Protein AF-A0A0R1ZUV4-F1 (afdb_monomer)

Structure (mmCIF, N/CA/C/O backbone):
data_AF-A0A0R1ZUV4-F1
#
_entry.id   AF-A0A0R1ZUV4-F1
#
loop_
_atom_site.group_PDB
_atom_site.id
_atom_site.type_symbol
_atom_site.label_atom_id
_atom_site.label_alt_id
_atom_site.label_comp_id
_atom_site.label_asym_id
_atom_site.label_entity_id
_atom_site.label_seq_id
_atom_site.pdbx_PDB_ins_code
_atom_site.Cartn_x
_atom_site.Cartn_y
_atom_site.Cartn_z
_atom_site.occupancy
_atom_site.B_iso_or_equiv
_atom_site.auth_seq_id
_atom_site.auth_comp_id
_atom_site.auth_asym_id
_atom_site.auth_atom_id
_atom_site.pdbx_PDB_model_num
ATOM 1 N N . MET A 1 1 ? -13.929 -2.797 9.656 1.00 83.62 1 MET A N 1
ATOM 2 C CA . MET A 1 1 ? -12.649 -2.105 9.379 1.00 83.62 1 MET A CA 1
ATOM 3 C C . MET A 1 1 ? -11.471 -3.057 9.261 1.00 83.62 1 MET A C 1
ATOM 5 O O . MET A 1 1 ? -10.698 -2.886 8.333 1.00 83.62 1 MET A O 1
ATOM 9 N N . ILE A 1 2 ? -11.376 -4.097 10.099 1.00 82.62 2 ILE A N 1
ATOM 10 C CA . ILE A 1 2 ? -10.326 -5.130 9.987 1.00 82.62 2 ILE A CA 1
ATOM 11 C C . ILE A 1 2 ? -10.269 -5.762 8.587 1.00 82.62 2 ILE A C 1
ATOM 13 O O . ILE A 1 2 ? -9.200 -5.818 7.996 1.00 82.62 2 ILE A O 1
ATOM 17 N N . VAL A 1 3 ? -11.415 -6.152 8.014 1.00 87.56 3 VAL A N 1
ATOM 18 C CA . VAL A 1 3 ? -11.469 -6.716 6.649 1.00 87.56 3 VAL A CA 1
ATOM 19 C C . VAL A 1 3 ? -10.890 -5.750 5.609 1.00 87.56 3 VAL A C 1
ATOM 21 O O . VAL A 1 3 ? -10.093 -6.154 4.774 1.00 87.56 3 VAL A O 1
ATOM 24 N N . TYR A 1 4 ? -11.229 -4.461 5.691 1.00 88.12 4 TYR A N 1
ATOM 25 C CA . TYR A 1 4 ? -10.701 -3.452 4.770 1.00 88.12 4 TYR A CA 1
ATOM 26 C C . TYR A 1 4 ? -9.190 -3.252 4.946 1.00 88.12 4 TYR A C 1
ATOM 28 O O . TYR A 1 4 ? -8.459 -3.196 3.964 1.00 88.12 4 TYR A O 1
ATOM 36 N N . ALA A 1 5 ? -8.700 -3.232 6.188 1.00 87.88 5 ALA A N 1
ATOM 37 C CA . ALA A 1 5 ? -7.267 -3.173 6.458 1.00 87.88 5 ALA A CA 1
ATOM 38 C C . ALA A 1 5 ? -6.521 -4.386 5.878 1.00 87.88 5 ALA A C 1
ATOM 40 O O . ALA A 1 5 ? -5.454 -4.214 5.299 1.00 87.88 5 ALA A O 1
ATOM 41 N N . LEU A 1 6 ? -7.094 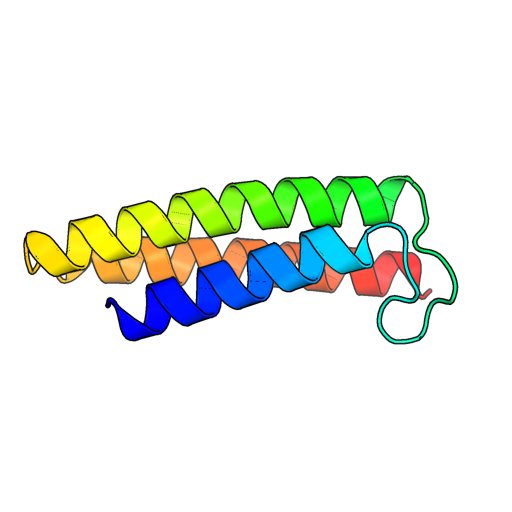-5.592 5.959 1.00 90.62 6 LEU A N 1
ATOM 42 C CA . LEU A 1 6 ? -6.516 -6.786 5.334 1.00 90.62 6 LEU A CA 1
ATOM 43 C C . LEU A 1 6 ? -6.445 -6.660 3.808 1.00 90.62 6 LEU A C 1
ATOM 45 O O . LEU A 1 6 ? -5.427 -7.020 3.222 1.00 90.62 6 LEU A O 1
ATOM 49 N N . VAL A 1 7 ? -7.480 -6.106 3.169 1.00 92.00 7 VAL A N 1
ATOM 50 C CA . VAL A 1 7 ? -7.467 -5.830 1.722 1.00 92.00 7 VAL A CA 1
ATOM 51 C C . VAL A 1 7 ? -6.359 -4.837 1.366 1.00 92.00 7 VAL A C 1
ATOM 53 O O . VAL A 1 7 ? -5.595 -5.091 0.437 1.00 92.00 7 VAL A O 1
ATOM 56 N N . LEU A 1 8 ? -6.220 -3.745 2.126 1.00 91.88 8 LEU A N 1
ATOM 57 C CA . LEU A 1 8 ? -5.155 -2.760 1.920 1.00 91.88 8 LEU A CA 1
ATOM 58 C C . LEU A 1 8 ? -3.762 -3.389 2.072 1.00 91.88 8 LEU A C 1
ATOM 60 O O . LEU A 1 8 ? -2.900 -3.180 1.222 1.00 91.88 8 LEU A O 1
ATOM 64 N N . VAL A 1 9 ? -3.545 -4.208 3.103 1.00 92.50 9 VAL A N 1
ATOM 65 C CA . VAL A 1 9 ? -2.272 -4.921 3.301 1.00 92.50 9 VAL A CA 1
ATOM 66 C C . VAL A 1 9 ? -1.997 -5.895 2.155 1.00 92.50 9 VAL A C 1
ATOM 68 O O . VAL A 1 9 ? -0.875 -5.937 1.655 1.00 92.50 9 VAL A O 1
ATOM 71 N N . GLY A 1 10 ? -3.006 -6.641 1.701 1.00 92.19 10 GLY A N 1
ATOM 72 C CA . GLY A 1 10 ? -2.878 -7.540 0.554 1.00 92.19 10 GLY A CA 1
ATOM 73 C C . GLY A 1 10 ? -2.484 -6.795 -0.722 1.00 92.19 10 GLY A C 1
ATOM 74 O O . GLY A 1 10 ? -1.584 -7.229 -1.439 1.00 92.19 10 GLY A O 1
ATOM 75 N N . LEU A 1 11 ? -3.095 -5.634 -0.969 1.00 89.88 11 LEU A N 1
ATOM 76 C CA . LEU A 1 11 ? -2.792 -4.799 -2.130 1.00 89.88 11 LEU A CA 1
ATOM 77 C C . LEU A 1 11 ? -1.385 -4.188 -2.046 1.00 89.88 1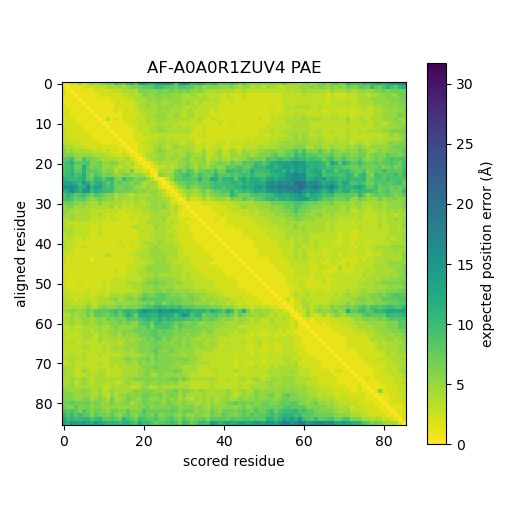1 LEU A C 1
ATOM 79 O O . LEU A 1 11 ? -0.643 -4.214 -3.023 1.00 89.88 11 LEU A O 1
ATOM 83 N N . ALA A 1 12 ? -0.974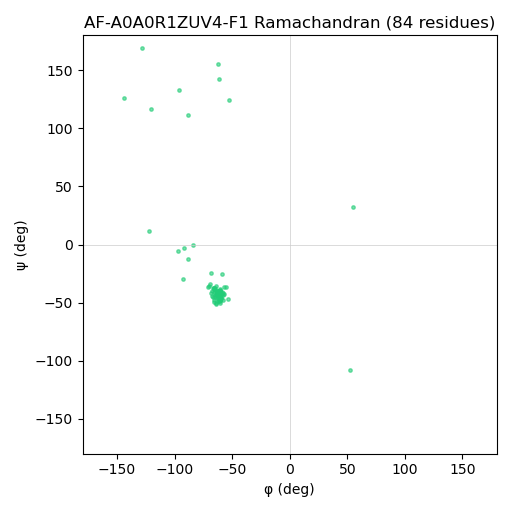 -3.718 -0.869 1.00 91.88 12 ALA A N 1
ATOM 84 C CA . ALA A 1 12 ? 0.388 -3.251 -0.625 1.00 91.88 12 ALA A CA 1
ATOM 85 C C . ALA A 1 12 ? 1.431 -4.361 -0.853 1.00 91.88 12 ALA A C 1
ATOM 87 O O . ALA A 1 12 ? 2.399 -4.178 -1.591 1.00 91.88 12 ALA A O 1
ATOM 88 N N . ALA A 1 13 ? 1.210 -5.550 -0.287 1.00 92.06 13 ALA A N 1
ATOM 89 C CA . ALA A 1 13 ? 2.092 -6.699 -0.482 1.00 92.06 13 ALA A CA 1
ATOM 90 C C . ALA A 1 13 ? 2.185 -7.108 -1.961 1.00 92.06 13 ALA A C 1
ATOM 92 O O . ALA A 1 13 ? 3.272 -7.429 -2.454 1.00 92.06 13 ALA A O 1
ATOM 93 N N . PHE A 1 14 ? 1.066 -7.048 -2.686 1.00 89.94 14 PHE A N 1
ATOM 94 C CA . PHE A 1 14 ? 1.030 -7.279 -4.124 1.00 89.94 14 PHE A CA 1
ATOM 95 C C . PHE A 1 14 ? 1.910 -6.271 -4.875 1.00 89.94 14 PHE A C 1
ATOM 97 O O . PHE A 1 14 ? 2.781 -6.692 -5.637 1.00 89.94 14 PHE A O 1
ATOM 104 N N . LEU A 1 15 ? 1.766 -4.968 -4.612 1.00 88.62 15 LEU A N 1
ATOM 105 C CA . LEU A 1 15 ? 2.586 -3.923 -5.238 1.00 88.62 15 LEU A CA 1
ATOM 106 C C . LEU A 1 15 ? 4.079 -4.081 -4.917 1.00 88.62 15 LEU A C 1
ATOM 108 O O . LEU A 1 15 ? 4.915 -4.013 -5.816 1.00 88.62 15 LEU A O 1
ATOM 112 N N . LEU A 1 16 ? 4.431 -4.372 -3.662 1.00 89.06 16 LEU A N 1
ATOM 113 C CA . LEU A 1 16 ? 5.823 -4.607 -3.261 1.00 89.06 16 LEU A CA 1
ATOM 114 C C . LEU A 1 16 ? 6.446 -5.813 -3.962 1.00 89.06 16 LEU A C 1
ATOM 116 O O . LEU A 1 16 ? 7.608 -5.758 -4.362 1.00 89.06 16 LEU A O 1
ATOM 120 N N . THR A 1 17 ? 5.681 -6.891 -4.122 1.00 88.69 17 THR A N 1
ATOM 121 C CA . THR A 1 17 ? 6.166 -8.117 -4.766 1.00 88.69 17 THR A CA 1
ATOM 122 C C . THR A 1 17 ? 6.347 -7.921 -6.269 1.00 88.69 17 THR A C 1
ATOM 124 O O . THR A 1 17 ? 7.302 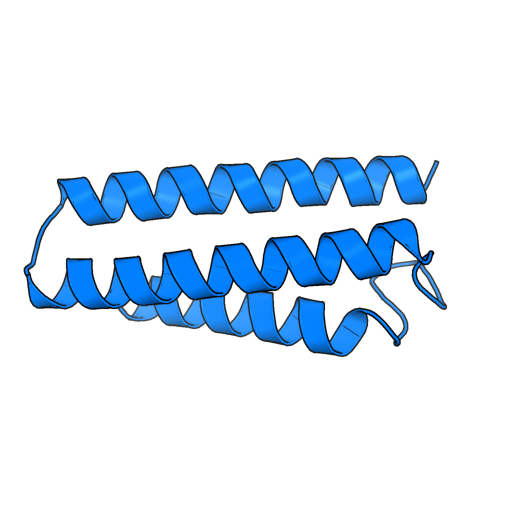-8.441 -6.848 1.00 88.69 17 THR A O 1
ATOM 127 N N . HIS A 1 18 ? 5.460 -7.149 -6.900 1.00 86.50 18 HIS A N 1
ATOM 128 C CA . HIS A 1 18 ? 5.452 -6.968 -8.348 1.00 86.50 18 HIS A CA 1
ATOM 129 C C . HIS A 1 18 ? 6.263 -5.764 -8.838 1.00 86.50 18 HIS A C 1
ATOM 131 O O . HIS A 1 18 ? 6.440 -5.622 -10.038 1.00 86.50 18 HIS A O 1
ATOM 137 N N . ARG A 1 19 ? 6.856 -4.952 -7.951 1.00 82.38 19 ARG A N 1
ATOM 138 C CA . ARG A 1 19 ? 7.723 -3.823 -8.355 1.00 82.38 19 ARG A CA 1
ATOM 139 C C . ARG A 1 19 ? 8.945 -4.232 -9.195 1.00 82.38 19 ARG A C 1
ATOM 141 O O . ARG A 1 19 ? 9.465 -3.421 -9.943 1.00 82.38 19 ARG A O 1
ATOM 148 N N . ASN A 1 20 ? 9.404 -5.477 -9.042 1.00 81.69 20 ASN A N 1
ATOM 149 C CA . ASN A 1 20 ? 10.574 -6.041 -9.732 1.00 81.69 20 ASN A CA 1
ATOM 150 C C . ASN A 1 20 ? 10.220 -7.305 -10.540 1.00 81.69 20 ASN A C 1
ATOM 152 O O . ASN A 1 20 ? 11.105 -8.073 -10.914 1.00 81.69 20 ASN A O 1
ATOM 156 N N . ARG A 1 21 ? 8.929 -7.592 -10.718 1.00 82.56 21 ARG A N 1
ATOM 157 C CA . ARG A 1 21 ? 8.413 -8.788 -11.399 1.00 82.56 21 ARG A CA 1
ATOM 158 C C . ARG A 1 21 ? 7.409 -8.351 -12.467 1.00 82.56 21 ARG A C 1
ATOM 160 O O . ARG A 1 21 ? 7.009 -7.190 -12.451 1.00 82.56 21 ARG A O 1
ATOM 167 N N . PRO A 1 22 ? 6.977 -9.251 -13.365 1.00 80.69 22 PRO A N 1
ATOM 168 C CA . PRO A 1 22 ? 5.941 -8.925 -14.334 1.00 80.69 22 PRO A CA 1
ATOM 169 C C . PRO A 1 22 ? 4.716 -8.357 -13.626 1.00 80.69 22 PRO A C 1
ATOM 171 O O . PRO A 1 22 ? 4.194 -8.984 -12.707 1.00 80.69 22 PRO A O 1
ATOM 174 N N . PHE A 1 23 ? 4.281 -7.168 -14.024 1.00 79.56 23 PHE A N 1
ATOM 175 C CA . PHE A 1 23 ? 3.151 -6.480 -13.421 1.00 79.56 23 PHE A CA 1
ATOM 176 C C . PHE A 1 23 ? 2.095 -6.230 -14.487 1.00 79.56 23 PHE A C 1
ATOM 178 O O . PHE A 1 23 ? 2.330 -5.491 -15.442 1.00 79.56 23 PHE A O 1
ATOM 185 N N . LEU A 1 24 ? 0.921 -6.841 -14.304 1.00 78.44 24 LEU A N 1
ATOM 186 C CA . LEU A 1 24 ? -0.190 -6.790 -15.256 1.00 78.44 24 LEU A CA 1
ATOM 187 C C . LEU A 1 24 ? 0.264 -7.200 -16.669 1.00 78.44 24 LEU A C 1
ATOM 189 O O . LEU A 1 24 ? 0.533 -8.374 -16.910 1.00 78.44 24 LEU A O 1
ATOM 193 N N . THR A 1 25 ? 0.346 -6.239 -17.588 1.00 76.44 25 THR A N 1
ATOM 194 C CA . THR A 1 25 ? 0.733 -6.426 -18.991 1.00 76.44 25 THR A CA 1
ATOM 195 C C . THR A 1 25 ? 2.209 -6.121 -19.260 1.00 76.44 25 THR A C 1
ATOM 197 O O . THR A 1 25 ? 2.673 -6.348 -20.374 1.00 76.44 25 THR A O 1
ATOM 200 N N . MET A 1 26 ? 2.961 -5.614 -18.276 1.00 71.38 26 MET A N 1
ATOM 201 C CA . MET A 1 26 ? 4.385 -5.290 -18.416 1.00 71.38 26 MET A CA 1
ATOM 202 C C . MET A 1 26 ? 5.260 -6.439 -17.913 1.00 71.38 26 MET A C 1
ATOM 204 O O . MET A 1 26 ? 5.063 -6.946 -16.809 1.00 71.38 26 MET A O 1
ATOM 208 N N . SER A 1 27 ? 6.272 -6.827 -18.694 1.00 74.25 27 SER A N 1
ATOM 209 C CA . SER A 1 27 ? 7.240 -7.862 -18.303 1.00 74.25 27 SER A CA 1
ATOM 210 C C . SER A 1 27 ? 8.173 -7.400 -17.179 1.00 74.25 27 SER A C 1
ATOM 212 O O . SER A 1 27 ? 8.505 -8.194 -16.299 1.00 74.25 27 SER A O 1
ATOM 214 N N . VAL A 1 28 ? 8.555 -6.119 -17.179 1.00 77.81 28 VAL A N 1
ATOM 215 C CA . VAL A 1 28 ? 9.325 -5.46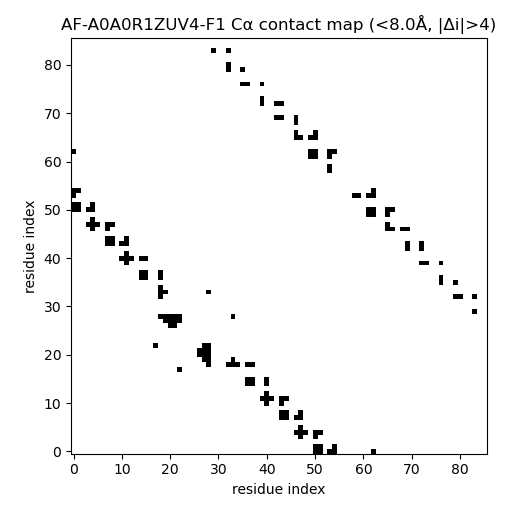2 -16.115 1.00 77.81 28 VAL A CA 1
ATOM 216 C C . VAL A 1 28 ? 8.823 -4.017 -15.966 1.00 77.81 28 VAL A C 1
ATOM 218 O O . VAL A 1 28 ? 8.786 -3.302 -16.968 1.00 77.81 28 VAL A O 1
ATOM 221 N N . PRO A 1 29 ? 8.431 -3.569 -14.759 1.00 79.44 29 PRO A N 1
ATOM 222 C CA . PRO A 1 29 ? 8.042 -2.182 -14.518 1.00 79.44 29 PRO A CA 1
ATOM 223 C C . PRO A 1 29 ? 9.195 -1.216 -14.809 1.00 79.44 29 PRO A C 1
ATOM 225 O O . PRO A 1 29 ? 10.348 -1.500 -14.477 1.00 79.44 29 PRO A O 1
ATOM 228 N N . THR A 1 30 ? 8.891 -0.047 -15.376 1.00 83.75 30 THR A N 1
ATOM 229 C CA . THR A 1 30 ? 9.881 1.033 -15.494 1.00 83.75 30 THR A 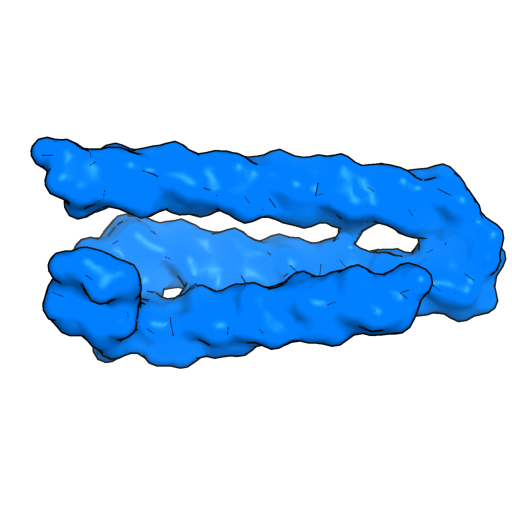CA 1
ATOM 230 C C . THR A 1 30 ? 10.340 1.490 -14.100 1.00 83.75 30 THR A C 1
ATOM 232 O O . THR A 1 30 ? 9.590 1.342 -13.129 1.00 83.75 30 THR A O 1
ATOM 235 N N . PRO A 1 31 ? 11.546 2.073 -13.952 1.00 83.62 31 PRO A N 1
ATOM 236 C CA . PRO A 1 31 ? 12.038 2.540 -12.652 1.00 83.62 31 PRO A CA 1
ATOM 237 C C . PRO A 1 31 ? 11.085 3.528 -11.961 1.00 83.62 31 PRO A C 1
ATOM 239 O O . PRO A 1 31 ? 10.907 3.478 -10.744 1.00 83.62 31 PRO A O 1
ATOM 242 N N . GLU A 1 32 ? 10.426 4.388 -12.741 1.00 84.38 32 GLU A N 1
ATOM 243 C CA . GLU A 1 32 ? 9.412 5.329 -12.253 1.00 84.38 32 GLU A CA 1
ATOM 244 C C . GLU A 1 32 ? 8.159 4.606 -11.750 1.00 84.38 32 GLU A C 1
ATOM 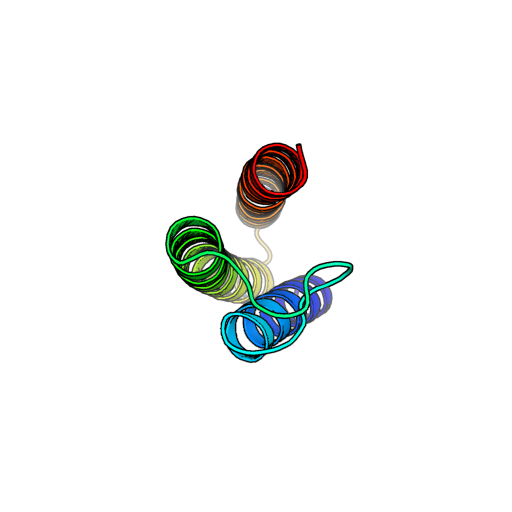246 O O . GLU A 1 32 ? 7.679 4.896 -10.652 1.00 84.38 32 GLU A O 1
ATOM 251 N N . LEU A 1 33 ? 7.659 3.616 -12.498 1.00 84.38 33 LEU A N 1
ATOM 252 C CA . LEU A 1 33 ? 6.509 2.821 -12.076 1.00 84.38 33 LEU A CA 1
ATOM 253 C C . LEU A 1 33 ? 6.835 2.002 -10.824 1.00 84.38 33 LEU A C 1
ATOM 255 O O . LEU A 1 33 ? 6.045 2.000 -9.886 1.00 84.38 33 LEU A O 1
ATOM 259 N N . ALA A 1 34 ? 8.009 1.373 -10.755 1.00 86.62 34 ALA A N 1
ATOM 260 C CA . ALA A 1 34 ? 8.461 0.630 -9.581 1.00 86.62 34 ALA A CA 1
ATOM 261 C C . ALA A 1 34 ? 8.578 1.525 -8.331 1.00 86.62 34 ALA A C 1
ATOM 26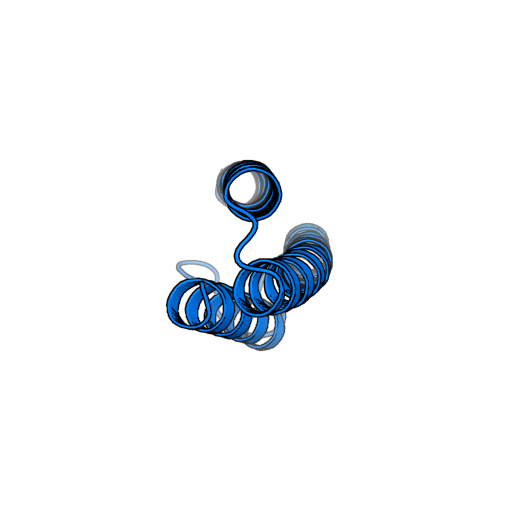3 O O . ALA A 1 34 ? 8.189 1.113 -7.233 1.00 86.62 34 ALA A O 1
ATOM 264 N N . SER A 1 35 ? 9.066 2.761 -8.496 1.00 88.12 35 SER A N 1
ATOM 265 C CA . SER A 1 35 ? 9.118 3.766 -7.427 1.00 88.12 35 SER A CA 1
ATOM 266 C C . SER A 1 35 ? 7.714 4.172 -6.968 1.00 88.12 35 SER A C 1
ATOM 268 O O . SER A 1 35 ? 7.421 4.161 -5.770 1.00 88.12 35 SER A O 1
ATOM 270 N N . ASN A 1 36 ? 6.802 4.424 -7.912 1.00 88.38 36 ASN A N 1
ATOM 271 C CA . ASN A 1 36 ? 5.406 4.739 -7.614 1.00 88.38 36 ASN A CA 1
ATOM 272 C C . ASN A 1 36 ? 4.691 3.571 -6.917 1.00 88.38 36 ASN A C 1
ATOM 274 O O . ASN A 1 36 ? 4.010 3.789 -5.922 1.00 88.38 36 ASN A O 1
ATOM 278 N N . MET A 1 37 ? 4.898 2.326 -7.363 1.00 89.75 37 MET A N 1
ATOM 279 C CA . MET A 1 37 ? 4.371 1.118 -6.711 1.00 89.75 37 MET A CA 1
ATOM 280 C C . MET A 1 37 ? 4.823 1.019 -5.252 1.00 89.75 37 MET A C 1
ATOM 282 O O . MET A 1 37 ? 4.025 0.694 -4.371 1.00 89.75 37 MET A O 1
ATOM 286 N N . LEU A 1 38 ? 6.098 1.315 -4.985 1.00 90.88 38 LEU A N 1
ATOM 287 C CA . LEU A 1 38 ? 6.664 1.316 -3.639 1.00 90.88 38 LEU A CA 1
ATOM 288 C C . LEU A 1 38 ? 6.029 2.414 -2.779 1.00 90.88 38 LEU A C 1
ATOM 290 O O . LEU A 1 38 ? 5.570 2.128 -1.673 1.00 90.88 38 LEU A O 1
ATOM 294 N N . LEU A 1 39 ? 5.964 3.645 -3.288 1.00 91.38 39 LEU A N 1
ATOM 295 C CA . LEU A 1 39 ? 5.395 4.785 -2.571 1.00 91.38 39 LEU A CA 1
ATOM 296 C C . LEU A 1 39 ? 3.914 4.556 -2.251 1.00 91.38 39 LEU A C 1
ATOM 298 O O . LEU A 1 39 ? 3.504 4.681 -1.096 1.00 91.38 39 LEU A O 1
ATOM 302 N N . THR A 1 40 ? 3.127 4.128 -3.240 1.00 90.81 40 THR A N 1
ATOM 303 C CA . THR A 1 40 ? 1.717 3.772 -3.060 1.00 90.81 40 THR A CA 1
ATOM 304 C C . THR A 1 40 ? 1.565 2.635 -2.053 1.00 90.81 40 THR A C 1
ATOM 306 O O . THR A 1 40 ? 0.714 2.718 -1.171 1.00 90.81 40 THR A O 1
ATOM 309 N N . SER A 1 41 ? 2.413 1.605 -2.108 1.00 91.75 41 SER A N 1
ATOM 310 C CA . SER A 1 41 ? 2.374 0.520 -1.128 1.00 91.75 41 SER A CA 1
ATOM 311 C C . SER A 1 41 ? 2.621 1.006 0.301 1.00 91.75 41 SER A C 1
ATOM 313 O O . SER A 1 41 ? 1.925 0.561 1.211 1.00 91.75 41 SER A O 1
ATOM 315 N N . ILE A 1 42 ? 3.597 1.890 0.526 1.00 92.44 42 ILE A N 1
ATOM 316 C CA . ILE A 1 42 ? 3.883 2.431 1.864 1.00 92.44 42 ILE A CA 1
ATOM 317 C C . ILE A 1 42 ? 2.684 3.236 2.372 1.00 92.44 42 ILE A C 1
ATOM 319 O O . ILE A 1 42 ? 2.240 3.027 3.500 1.00 92.44 42 ILE A O 1
ATOM 323 N N . LEU A 1 43 ? 2.118 4.109 1.535 1.00 92.62 43 LEU A N 1
ATOM 324 C CA . LEU A 1 43 ? 0.947 4.910 1.901 1.00 92.62 43 LEU A CA 1
ATOM 325 C C . LEU A 1 43 ? -0.265 4.035 2.241 1.00 92.62 43 LEU A C 1
ATOM 327 O O . LEU A 1 43 ? -0.954 4.285 3.229 1.00 92.62 43 LEU A O 1
ATOM 331 N N . ILE A 1 44 ? -0.494 2.971 1.472 1.00 92.69 44 ILE A N 1
ATOM 332 C CA . ILE A 1 44 ? -1.577 2.016 1.721 1.00 92.69 44 ILE A CA 1
ATOM 333 C C . ILE A 1 44 ? -1.366 1.261 3.038 1.00 92.69 44 ILE A C 1
ATOM 335 O O . ILE A 1 44 ? -2.332 1.063 3.774 1.00 92.69 44 ILE A O 1
ATOM 339 N N . ILE A 1 45 ? -0.128 0.885 3.381 1.00 93.12 45 ILE A N 1
ATOM 340 C CA . ILE A 1 45 ? 0.190 0.269 4.681 1.00 93.12 45 ILE A CA 1
ATOM 341 C C . ILE A 1 45 ? -0.151 1.229 5.822 1.00 93.12 45 ILE A C 1
ATOM 343 O O . ILE A 1 45 ? -0.795 0.824 6.790 1.0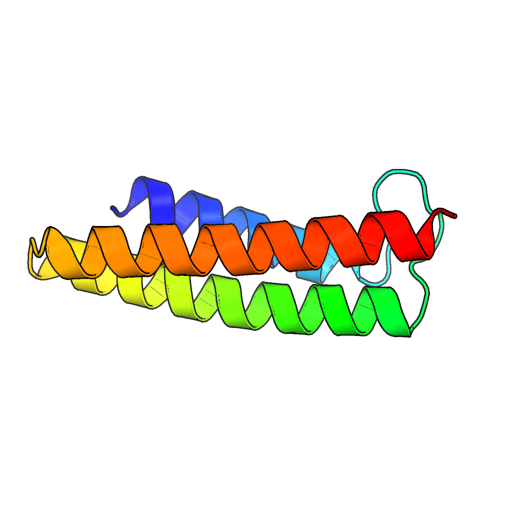0 93.12 45 ILE A O 1
ATOM 347 N N . VAL A 1 46 ? 0.212 2.508 5.695 1.00 93.00 46 VAL A N 1
ATOM 348 C CA . VAL A 1 46 ? -0.145 3.531 6.689 1.00 93.00 46 VAL A CA 1
ATOM 349 C C . VAL A 1 46 ? -1.668 3.646 6.818 1.00 93.00 46 VAL A C 1
ATOM 351 O O . VAL A 1 46 ? -2.189 3.595 7.933 1.00 93.00 46 VAL A O 1
ATOM 354 N N . CYS A 1 47 ? -2.410 3.700 5.707 1.00 92.00 47 CYS A N 1
ATOM 355 C CA . CYS A 1 47 ? -3.876 3.694 5.734 1.00 92.00 47 CYS A CA 1
ATOM 356 C C . CYS A 1 47 ? -4.452 2.428 6.386 1.00 92.00 47 CYS A C 1
ATOM 358 O O . CYS A 1 47 ? -5.427 2.519 7.131 1.00 92.00 47 CYS A O 1
ATOM 360 N N . ALA A 1 48 ? -3.851 1.259 6.158 1.00 91.81 48 ALA A N 1
ATOM 361 C CA . ALA A 1 48 ? -4.288 0.010 6.769 1.00 91.81 48 ALA A CA 1
ATOM 362 C C . ALA A 1 48 ? -4.139 0.045 8.296 1.00 91.81 48 ALA A C 1
ATOM 364 O O . ALA A 1 48 ? -5.072 -0.329 9.008 1.00 91.81 48 ALA A O 1
ATOM 365 N N . ILE A 1 49 ? -3.015 0.564 8.802 1.00 92.25 49 ILE A N 1
ATOM 366 C CA . ILE A 1 49 ? -2.789 0.767 10.241 1.00 92.25 49 ILE A CA 1
ATOM 367 C C . ILE A 1 49 ? -3.850 1.717 10.810 1.00 92.25 49 ILE A C 1
ATOM 369 O O . ILE A 1 49 ? -4.482 1.397 11.818 1.00 92.25 49 ILE A O 1
ATOM 373 N N . VAL A 1 50 ? -4.121 2.841 10.136 1.00 91.06 50 VAL A N 1
ATOM 374 C CA . VAL A 1 50 ? -5.169 3.790 10.552 1.00 91.06 50 VAL A CA 1
ATOM 375 C C . VAL A 1 50 ? -6.548 3.124 10.569 1.00 91.06 50 VAL A C 1
ATOM 377 O O . VAL A 1 50 ? -7.308 3.329 11.512 1.00 91.06 50 VAL A O 1
ATOM 380 N N . CYS A 1 51 ? -6.876 2.278 9.589 1.00 89.50 51 CYS A N 1
ATOM 381 C CA . CYS A 1 51 ? -8.127 1.517 9.574 1.00 89.50 51 CYS A CA 1
ATOM 382 C C . CYS A 1 51 ? -8.237 0.514 10.732 1.00 89.50 51 CYS A C 1
ATOM 384 O O . CYS A 1 51 ? -9.336 0.326 11.260 1.00 89.50 51 CYS A O 1
ATOM 386 N N . ILE A 1 52 ? -7.135 -0.120 11.144 1.00 90.88 52 ILE A N 1
ATOM 387 C CA . ILE A 1 52 ? -7.112 -0.999 12.322 1.00 90.88 52 ILE A CA 1
ATOM 388 C C . ILE A 1 52 ? -7.408 -0.178 13.577 1.00 90.88 52 ILE A C 1
ATOM 390 O O . ILE A 1 52 ? -8.333 -0.516 14.314 1.00 90.88 52 ILE A O 1
ATOM 394 N N . VAL A 1 53 ? -6.699 0.939 13.772 1.00 90.06 53 VAL A N 1
ATOM 395 C CA . VAL A 1 53 ? -6.907 1.841 14.916 1.00 90.06 53 VAL A CA 1
ATOM 396 C C . VAL A 1 53 ? -8.344 2.357 14.944 1.00 90.06 53 VAL A C 1
ATOM 398 O O . VAL A 1 53 ? -9.007 2.242 15.971 1.00 90.06 53 VAL A O 1
ATOM 401 N N . ALA A 1 54 ? -8.865 2.832 13.808 1.00 89.81 54 ALA A N 1
ATOM 402 C CA . ALA A 1 54 ? -10.246 3.290 13.659 1.00 89.81 54 ALA A CA 1
ATOM 403 C C . ALA A 1 54 ? -11.270 2.203 14.027 1.00 89.81 54 ALA A C 1
ATOM 405 O O . ALA A 1 54 ? -12.316 2.506 14.601 1.00 89.81 54 ALA A O 1
ATOM 406 N N . GLY A 1 55 ? -10.963 0.940 13.710 1.00 87.00 55 GLY A N 1
ATOM 407 C CA . GLY A 1 55 ? -11.763 -0.219 14.093 1.00 87.00 55 GLY A CA 1
ATOM 408 C C . GLY A 1 55 ? -11.765 -0.483 15.598 1.00 87.00 55 GLY A C 1
ATOM 409 O O . GLY A 1 55 ? -12.822 -0.792 16.138 1.00 87.00 55 GLY A O 1
ATOM 410 N N . ILE A 1 56 ? -10.620 -0.318 16.268 1.00 90.44 56 ILE A N 1
ATOM 411 C CA . ILE A 1 56 ? -10.486 -0.502 17.723 1.00 90.44 56 ILE A CA 1
ATOM 412 C C . ILE A 1 56 ? -11.265 0.579 18.483 1.00 90.44 56 ILE A C 1
ATOM 414 O O . ILE A 1 56 ? -11.993 0.266 19.418 1.00 90.44 56 ILE A O 1
ATOM 418 N N . ILE A 1 57 ? -11.164 1.841 18.057 1.00 91.88 57 ILE A N 1
ATOM 419 C CA . ILE A 1 57 ? -11.855 2.969 18.711 1.00 91.88 57 ILE A CA 1
ATOM 420 C C . ILE A 1 57 ? -13.311 3.154 18.245 1.00 91.88 57 ILE A C 1
ATOM 422 O O . ILE A 1 57 ? -13.979 4.090 18.676 1.00 91.88 57 ILE A O 1
ATOM 426 N N . VAL A 1 58 ? -13.792 2.309 17.325 1.00 86.69 58 VAL A N 1
ATOM 427 C CA . VAL A 1 58 ? -15.158 2.330 16.758 1.00 86.69 58 VAL A CA 1
ATOM 428 C C . VAL A 1 58 ? -15.521 3.712 16.160 1.00 86.69 58 VAL A C 1
ATOM 430 O O . VAL A 1 58 ? -16.674 4.142 16.139 1.00 86.69 58 VAL A O 1
ATOM 433 N N . SER A 1 59 ? -14.532 4.437 15.624 1.00 88.88 59 SER A N 1
ATOM 434 C CA . SER A 1 59 ? -14.735 5.776 15.056 1.00 88.88 59 SER A CA 1
ATOM 435 C C . SER A 1 59 ? -15.116 5.706 13.580 1.00 88.88 59 SER A C 1
ATOM 437 O O . SER A 1 59 ? -14.304 5.374 12.713 1.00 88.88 59 SER A O 1
ATOM 439 N N . LYS A 1 60 ? -16.365 6.079 13.277 1.00 86.25 60 LYS A N 1
ATOM 440 C CA . LYS A 1 60 ? -16.890 6.111 11.901 1.00 86.25 60 LYS A CA 1
ATOM 441 C C . LYS A 1 60 ? -16.215 7.181 11.038 1.00 86.25 60 LYS A C 1
ATOM 443 O O . LYS A 1 60 ? -15.962 6.931 9.864 1.00 86.25 60 LYS A O 1
ATOM 448 N N . MET A 1 61 ? -15.897 8.345 11.613 1.00 87.94 61 MET A N 1
ATOM 449 C CA . MET A 1 61 ? -15.245 9.441 10.884 1.00 87.94 61 MET A CA 1
ATOM 450 C C . MET A 1 61 ? -13.828 9.067 10.446 1.00 87.94 61 MET A C 1
ATOM 452 O O . MET A 1 61 ? -13.492 9.229 9.276 1.00 87.94 61 MET A O 1
ATOM 456 N N . LEU A 1 62 ? -13.019 8.513 11.357 1.00 84.19 62 LEU A N 1
ATOM 457 C CA . LEU A 1 62 ? -11.650 8.105 11.029 1.00 84.19 62 LEU A CA 1
ATOM 458 C C . LEU A 1 62 ? -11.633 7.020 9.949 1.00 84.19 62 LEU A C 1
ATOM 460 O O . LEU A 1 62 ? -10.804 7.056 9.043 1.00 84.19 62 LEU A O 1
ATOM 464 N N . ALA A 1 63 ? -12.574 6.077 10.027 1.00 83.81 63 ALA A N 1
ATOM 465 C CA . ALA A 1 63 ? -12.715 5.033 9.025 1.00 83.81 63 ALA A CA 1
ATOM 466 C C . ALA A 1 63 ? -13.040 5.600 7.635 1.00 83.81 63 ALA A C 1
ATOM 468 O O . ALA A 1 63 ? -12.413 5.202 6.658 1.00 83.81 63 ALA A O 1
ATOM 469 N N . LEU A 1 64 ? -13.978 6.548 7.550 1.00 88.50 64 LEU A N 1
ATOM 470 C CA . LEU A 1 64 ? -14.331 7.223 6.298 1.00 88.50 64 LEU A CA 1
ATOM 471 C C . LEU A 1 64 ? -13.139 7.968 5.698 1.00 88.50 64 LEU A C 1
ATOM 473 O O . LEU A 1 64 ? -12.868 7.819 4.512 1.00 88.50 64 LEU A O 1
ATOM 477 N N . ILE A 1 65 ? -12.395 8.715 6.517 1.00 89.62 65 ILE A N 1
ATOM 478 C CA . ILE A 1 65 ? -11.201 9.438 6.063 1.00 89.62 65 ILE A CA 1
ATOM 479 C C . ILE A 1 65 ? -10.162 8.454 5.521 1.00 89.62 65 ILE A C 1
ATOM 481 O O . ILE A 1 65 ? -9.656 8.645 4.418 1.00 89.62 65 ILE A O 1
ATOM 485 N N . ALA A 1 66 ? -9.878 7.376 6.254 1.00 87.94 66 ALA A N 1
ATOM 486 C CA . ALA A 1 66 ? -8.894 6.385 5.836 1.00 87.94 66 ALA A CA 1
ATOM 487 C C . ALA A 1 66 ? -9.286 5.690 4.523 1.00 87.94 66 ALA A C 1
ATOM 489 O O . ALA A 1 66 ? -8.426 5.499 3.664 1.00 87.94 66 ALA A O 1
ATOM 490 N N . ILE A 1 67 ? -10.571 5.366 4.332 1.00 88.44 67 ILE A N 1
ATOM 491 C CA . ILE A 1 67 ? -11.093 4.795 3.081 1.00 88.44 67 ILE A CA 1
ATOM 492 C C . ILE A 1 67 ? -10.940 5.795 1.931 1.00 88.44 67 ILE A C 1
ATOM 494 O O . ILE A 1 67 ? -10.348 5.462 0.910 1.00 88.44 67 ILE A O 1
ATOM 498 N N . THR A 1 68 ? -11.403 7.032 2.101 1.00 91.12 68 THR A N 1
ATOM 499 C CA . THR A 1 68 ? -11.333 8.057 1.049 1.00 91.12 68 THR A CA 1
ATOM 500 C C . THR A 1 68 ? -9.891 8.334 0.627 1.00 91.12 68 THR A C 1
ATOM 502 O O . THR A 1 68 ? -9.585 8.351 -0.563 1.00 91.12 68 THR A O 1
ATOM 505 N N . VAL A 1 69 ? -8.981 8.486 1.591 1.00 91.38 69 VAL A N 1
ATOM 506 C CA . VAL A 1 69 ? -7.558 8.726 1.319 1.00 91.38 69 VAL A CA 1
ATOM 507 C C . VAL A 1 69 ? -6.916 7.532 0.607 1.00 91.38 69 VAL A C 1
ATOM 509 O O . VAL A 1 69 ? -6.185 7.719 -0.363 1.00 91.38 69 VAL A O 1
ATOM 512 N N . SER A 1 70 ? -7.225 6.300 1.027 1.00 87.81 70 SER A N 1
ATOM 513 C CA . SER A 1 70 ? -6.682 5.108 0.361 1.00 87.81 70 SER A CA 1
ATOM 514 C C . SER A 1 70 ? -7.193 4.953 -1.074 1.00 87.81 70 SER A C 1
ATOM 516 O O . SER A 1 70 ? -6.405 4.615 -1.956 1.00 87.81 70 SER A O 1
ATOM 518 N N . VAL A 1 71 ? -8.458 5.289 -1.348 1.00 90.19 71 VAL A N 1
ATOM 519 C CA . VAL A 1 71 ? -9.004 5.315 -2.717 1.00 90.19 71 VAL A CA 1
ATOM 520 C C . VAL A 1 71 ? -8.278 6.341 -3.587 1.00 90.19 71 VAL A C 1
ATOM 522 O O . VAL A 1 71 ? -7.936 6.030 -4.726 1.00 90.19 71 VAL A O 1
ATOM 525 N N . ILE A 1 72 ? -7.984 7.532 -3.058 1.00 91.75 72 ILE A N 1
ATOM 526 C CA . ILE A 1 72 ? -7.237 8.562 -3.795 1.00 91.75 72 ILE A CA 1
ATOM 527 C C . ILE A 1 72 ? -5.845 8.050 -4.177 1.00 91.75 72 ILE A C 1
ATOM 529 O O . ILE A 1 72 ? -5.446 8.179 -5.333 1.00 91.75 72 ILE A O 1
ATOM 533 N N . PHE A 1 73 ? -5.118 7.416 -3.253 1.00 89.69 73 PHE A N 1
ATOM 534 C CA . PHE A 1 73 ? -3.788 6.876 -3.550 1.00 89.69 73 PHE A CA 1
ATOM 535 C C . PHE A 1 73 ? -3.812 5.758 -4.593 1.00 89.69 73 PHE A C 1
ATOM 537 O O . PHE A 1 73 ? -2.953 5.734 -5.476 1.00 89.69 73 PHE A O 1
ATOM 544 N N . VAL A 1 74 ? -4.804 4.866 -4.535 1.00 88.69 74 VAL A N 1
ATOM 545 C CA . VAL A 1 74 ? -4.993 3.827 -5.559 1.00 88.69 74 VAL A CA 1
ATOM 546 C C . VAL A 1 74 ? -5.364 4.451 -6.908 1.00 88.69 74 VAL A C 1
ATOM 548 O O . VAL A 1 74 ? -4.859 4.012 -7.936 1.00 88.69 74 VAL A O 1
ATOM 551 N N . GLY A 1 75 ? -6.185 5.504 -6.919 1.00 87.25 75 GLY A N 1
ATOM 552 C CA . GLY A 1 75 ? -6.540 6.244 -8.132 1.00 87.25 75 GLY A CA 1
ATOM 553 C C . GLY A 1 75 ? -5.331 6.909 -8.792 1.00 87.25 75 GLY A C 1
ATOM 554 O O . GLY A 1 75 ? -5.105 6.717 -9.984 1.00 87.25 75 GLY A O 1
ATOM 555 N N . ILE A 1 76 ? -4.509 7.623 -8.014 1.00 88.12 76 ILE A N 1
ATOM 556 C CA . ILE A 1 76 ? -3.253 8.236 -8.489 1.00 88.12 76 ILE A CA 1
ATOM 557 C C . ILE A 1 76 ? -2.316 7.167 -9.064 1.00 88.12 76 ILE A C 1
ATOM 559 O O . ILE A 1 76 ? -1.718 7.366 -10.120 1.00 88.12 76 ILE A O 1
ATOM 563 N N . PHE A 1 77 ? -2.226 6.011 -8.408 1.00 87.56 77 PHE A N 1
ATOM 564 C CA . PHE A 1 77 ? -1.456 4.881 -8.914 1.00 87.56 77 PHE A CA 1
ATOM 565 C C . PHE A 1 77 ? -2.032 4.302 -10.219 1.00 87.56 77 PHE A C 1
ATOM 567 O O . PHE A 1 77 ? -1.285 3.969 -11.133 1.00 87.56 77 PHE A O 1
ATOM 574 N N . GLY A 1 78 ? -3.356 4.243 -10.364 1.00 85.75 78 GLY A N 1
ATOM 575 C CA . GLY A 1 78 ? -4.000 3.863 -11.624 1.00 85.75 78 GLY A CA 1
ATOM 576 C C . GLY A 1 78 ? -3.613 4.783 -12.787 1.00 85.75 78 GLY A C 1
ATOM 577 O O . GLY A 1 78 ? -3.315 4.300 -13.879 1.00 85.75 78 GLY A O 1
ATOM 578 N N . PHE A 1 79 ? -3.538 6.097 -12.551 1.00 85.38 79 PHE A N 1
ATOM 579 C CA . PHE A 1 79 ? -3.071 7.053 -13.561 1.00 85.38 79 PHE A CA 1
ATOM 580 C C . PHE A 1 79 ? -1.593 6.867 -13.918 1.00 85.38 79 PHE A C 1
ATOM 582 O O . PHE A 1 79 ? -1.239 6.991 -15.091 1.00 85.38 79 PHE A O 1
ATOM 589 N N . SER A 1 80 ? -0.734 6.536 -12.948 1.00 81.75 80 SER A N 1
ATOM 590 C CA . SER A 1 80 ? 0.684 6.280 -13.233 1.00 81.75 80 SER A CA 1
ATOM 591 C C . SER A 1 80 ? 0.895 4.994 -14.034 1.00 81.75 80 SER A C 1
ATOM 593 O O . SER A 1 80 ? 1.752 4.973 -14.913 1.00 81.75 80 SER A O 1
ATOM 595 N N . ILE A 1 81 ? 0.071 3.960 -13.817 1.00 83.44 81 ILE A N 1
ATOM 596 C CA . ILE A 1 81 ? 0.044 2.770 -14.680 1.00 83.44 81 ILE A CA 1
ATOM 597 C C . ILE A 1 81 ? -0.349 3.156 -16.107 1.00 83.44 81 ILE A C 1
ATOM 599 O O . ILE A 1 81 ? 0.334 2.763 -17.047 1.00 83.44 81 ILE A O 1
ATOM 603 N N . LEU A 1 82 ? -1.422 3.937 -16.273 1.00 82.31 82 LEU A N 1
ATOM 604 C CA . LEU A 1 82 ? -1.912 4.339 -17.593 1.00 82.31 82 LEU A CA 1
ATOM 605 C C . LEU A 1 82 ? -0.851 5.134 -18.369 1.00 82.31 82 LEU A C 1
ATOM 607 O O . LEU A 1 82 ? -0.637 4.890 -19.551 1.00 82.31 82 LEU A O 1
ATOM 611 N N . SER A 1 83 ? -0.147 6.037 -17.682 1.00 78.44 83 SER A N 1
ATOM 612 C CA . SER A 1 83 ? 0.956 6.808 -18.261 1.00 78.44 83 SER A CA 1
ATOM 613 C C . SER A 1 83 ? 2.185 5.966 -18.597 1.00 78.44 83 SER A C 1
ATOM 615 O O . SER A 1 83 ? 2.972 6.392 -19.428 1.00 78.44 83 SER A O 1
ATOM 617 N N . ALA A 1 84 ? 2.390 4.825 -17.938 1.00 73.50 84 ALA A N 1
ATOM 618 C CA . ALA A 1 84 ? 3.504 3.924 -18.224 1.00 73.50 84 ALA A CA 1
ATOM 619 C C . ALA A 1 84 ? 3.167 2.887 -19.315 1.00 73.50 84 ALA A C 1
ATOM 621 O O . ALA A 1 84 ? 4.063 2.193 -19.790 1.00 73.50 84 ALA A O 1
ATOM 622 N N . MET A 1 85 ? 1.884 2.744 -19.675 1.00 74.38 85 MET A N 1
ATOM 623 C CA . MET A 1 85 ? 1.406 1.857 -20.745 1.00 74.38 85 MET A CA 1
ATOM 624 C C . MET A 1 85 ? 1.296 2.547 -22.111 1.00 74.38 85 MET A C 1
ATOM 626 O O . MET A 1 85 ? 1.403 1.856 -23.124 1.00 74.38 85 MET A O 1
ATOM 630 N N . ASN A 1 86 ? 1.036 3.858 -22.126 1.00 69.75 86 ASN A N 1
ATOM 631 C CA . ASN A 1 86 ? 1.003 4.698 -23.331 1.00 69.75 86 ASN A CA 1
ATOM 632 C C . ASN A 1 86 ? 2.394 5.236 -23.672 1.00 69.75 86 ASN A C 1
ATOM 634 O O . ASN A 1 86 ? 2.658 5.391 -24.884 1.00 69.75 86 ASN A O 1
#

Solvent-accessible surface area (backbone atoms only — not comparable to full-atom values): 4404 Å² total; per-residue (Å²): 79,58,69,58,20,50,51,31,43,52,53,19,52,48,33,57,64,30,35,84,28,59,42,94,92,37,74,61,52,52,74,67,54,25,50,49,31,45,52,46,20,54,54,29,43,53,33,19,52,51,19,41,52,20,46,74,69,67,37,65,67,57,36,51,52,34,52,54,54,43,52,50,48,52,50,56,50,51,52,50,52,53,65,73,74,108

pLDDT: mean 86.8, std 5.36, range [69.75, 93.12]

Foldseek 3Di:
DLVVLVVLLVQLVVLQVCLQAADDPRRHADPVLSVLSNVLSVLSNVLSVQCVVCVVVVPPVSNVVSVVVNVVSVVVSVVVVVVRVD

Organism: NCBI:txid1291052

Secondary structure (DSSP, 8-state):
-HHHHHHHHHHHHHHHHHTTS-BTTBSS--HHHHHHHHHHHHHHHHHHHHHHHHHHTT-HHHHHHHHHHHHHHHHHHHHHHHHHH-

Mean predicted aligned error: 4.5 Å

Sequence (86 aa):
MIVYALVLVGLAAFLLTHRNRPFLTMSVPTPELASNMLLTSILIIVCAIVCIVAGIIVSKMLALIAITVSVIFVGIFGFSILSAMN

Radius of gyration: 13.82 Å; Cα contacts (8 Å, |Δi|>4): 87; chains: 1; bounding box: 29×18×42 Å